Protein AF-V4VPR6-F1 (afdb_monomer)

Organism: Citrus clementina (NCBI:txid85681)

Solvent-accessible surface area (backbone atoms only — not comparable to full-atom values): 5269 Å² total; per-residue (Å²): 91,72,90,66,98,71,75,52,34,60,67,62,44,57,70,34,62,71,52,44,71,42,41,43,81,75,40,68,46,67,50,100,82,75,46,61,22,52,34,29,36,35,33,74,90,50,102,46,72,50,63,69,48,55,56,63,40,32,74,72,50,83,80,60,8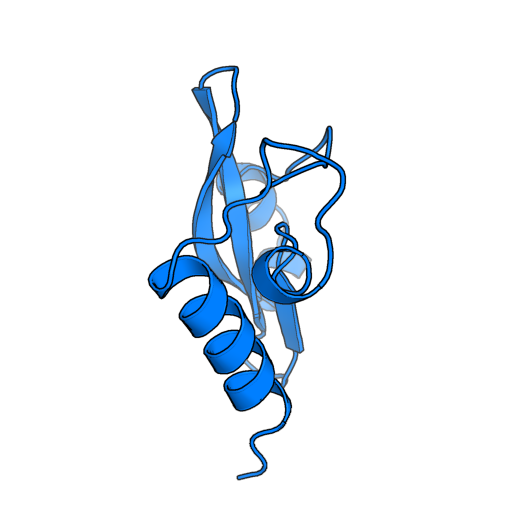5,72,45,54,70,48,72,66,42,35,49,49,26,52,50,56,50,50,61,70,70,57,82,132

InterPro domains:
  IPR015527 Peptidase C26, gamma-glutamyl hydrolase [PS51275] (1-88)
  IPR015527 Peptidase C26, gamma-glutamyl hydrolase [PTHR11315] (2-86)
  IPR029062 Class I glutamine amidotransferase-like [G3DSA:3.40.50.880] (1-87)
  IPR029062 Class I glutamine amidotransferase-like [SSF52317] (5-85)

Secondary structure (DSSP, 8-state):
----S----HHHHHHSHHHHHHEEEEEEEE-TTS-EEEEEEEESSSS-EEESS-TTHHHH--SSTTS--SHHHHHHHHHHHHHHH---

Foldseek 3Di:
DAPDPDFAAPVNQCVPPVSVQFKDQDDWDADPVRGIGRAWIQGPPDRDIDGNDDLQCLPPPDDDPPRHVDPVSVVSSVVVVCSSPDDD

Nearest PDB structures (foldseek):
  4l8f-assembly1_C  TM=9.755E-01  e=1.933E-07  Danio rerio
  4l7q-assembly1_C  TM=9.649E-01  e=3.482E-07  Danio rerio
  4l95-assembly3_M  TM=9.778E-01  e=7.628E-07  Danio rerio
  1l9x-assembly3_C  TM=9.314E-01  e=9.761E-06  Homo sapiens

pLDDT: mean 92.72, std 9.55, range [56.25, 98.38]

Structure (mmCIF, N/CA/C/O backbone):
data_AF-V4VPR6-F1
#
_entry.id   AF-V4VPR6-F1
#
loop_
_atom_site.group_PDB
_atom_site.id
_atom_site.type_symbol
_atom_site.label_atom_id
_atom_site.label_alt_id
_atom_site.label_comp_id
_atom_site.label_asym_id
_atom_site.label_entity_id
_atom_site.label_seq_id
_atom_site.pdbx_PDB_ins_code
_atom_site.Cartn_x
_atom_site.Cartn_y
_atom_site.Cartn_z
_atom_site.occupancy
_atom_site.B_iso_or_equiv
_atom_site.auth_seq_id
_atom_site.auth_comp_id
_atom_site.auth_asym_id
_atom_site.auth_atom_id
_atom_site.pdbx_PDB_model_num
ATOM 1 N N . MET A 1 1 ? 6.650 2.694 -9.859 1.00 56.25 1 MET A N 1
ATOM 2 C CA . MET A 1 1 ? 5.329 2.074 -9.583 1.00 56.25 1 MET A CA 1
ATOM 3 C C . MET A 1 1 ? 4.336 3.041 -8.964 1.00 56.25 1 MET A C 1
ATOM 5 O O . MET A 1 1 ? 3.148 2.849 -9.186 1.00 56.25 1 MET A O 1
ATOM 9 N N . ASP A 1 2 ? 4.783 4.059 -8.226 1.00 59.34 2 ASP A N 1
ATOM 10 C CA . ASP A 1 2 ? 3.906 5.151 -7.808 1.00 59.34 2 ASP A CA 1
ATOM 11 C C . ASP A 1 2 ? 3.991 6.295 -8.831 1.00 59.34 2 ASP A C 1
ATOM 13 O O . ASP A 1 2 ? 5.089 6.692 -9.220 1.00 59.34 2 ASP A O 1
ATOM 17 N N . SER A 1 3 ? 2.848 6.749 -9.344 1.00 57.81 3 SER A N 1
ATOM 18 C CA . SER A 1 3 ? 2.752 7.862 -10.304 1.00 57.81 3 SER A CA 1
ATOM 19 C C . SER A 1 3 ? 1.941 9.024 -9.730 1.00 57.81 3 SER A C 1
ATOM 21 O O . SER A 1 3 ? 1.368 9.820 -10.479 1.00 57.81 3 SER A O 1
ATOM 23 N N . LYS A 1 4 ? 1.793 9.070 -8.402 1.00 65.56 4 LYS A N 1
ATOM 24 C CA . LYS A 1 4 ? 0.998 10.073 -7.700 1.00 65.56 4 LYS A CA 1
ATOM 25 C C . LYS A 1 4 ? 1.925 11.134 -7.108 1.00 65.56 4 LYS A C 1
ATOM 27 O O . LYS A 1 4 ? 2.866 10.822 -6.395 1.00 65.56 4 LYS A O 1
ATOM 32 N N . ASN A 1 5 ? 1.599 12.404 -7.348 1.00 79.56 5 ASN A N 1
ATOM 33 C CA . ASN A 1 5 ? 2.340 13.559 -6.815 1.00 79.56 5 ASN A CA 1
ATOM 34 C C . ASN A 1 5 ? 2.040 13.850 -5.331 1.00 79.56 5 ASN A C 1
ATOM 36 O O . ASN A 1 5 ? 2.562 14.809 -4.768 1.00 79.56 5 ASN A O 1
ATOM 40 N N . TYR A 1 6 ? 1.151 13.071 -4.708 1.00 87.94 6 TYR A N 1
ATOM 41 C CA . TYR A 1 6 ? 0.673 13.294 -3.349 1.00 87.94 6 TYR A CA 1
ATOM 42 C C . TYR A 1 6 ? 0.576 11.973 -2.592 1.00 87.94 6 TYR A C 1
ATOM 44 O O . TYR A 1 6 ? 0.101 10.976 -3.134 1.00 87.94 6 TYR A O 1
ATOM 52 N N . GLY A 1 7 ? 0.947 12.017 -1.314 1.00 91.81 7 GLY A N 1
ATOM 53 C CA . GLY A 1 7 ? 0.780 10.929 -0.359 1.00 91.81 7 GLY A CA 1
ATOM 54 C C . GLY A 1 7 ? 0.387 11.467 1.017 1.00 91.81 7 GLY A C 1
ATOM 55 O O . GLY A 1 7 ? 0.586 12.646 1.325 1.00 91.81 7 GLY A O 1
ATOM 56 N N . ILE A 1 8 ? -0.190 10.600 1.848 1.00 95.50 8 ILE A N 1
ATOM 57 C CA . ILE A 1 8 ? -0.471 10.893 3.257 1.00 95.50 8 ILE A CA 1
ATOM 58 C C . ILE A 1 8 ? 0.655 10.322 4.120 1.00 95.50 8 ILE A C 1
ATOM 60 O O . ILE A 1 8 ? 0.996 9.146 3.992 1.00 95.50 8 ILE A O 1
ATOM 64 N N . SER A 1 9 ? 1.253 11.143 4.987 1.00 97.31 9 SER A N 1
ATOM 65 C CA . SER A 1 9 ? 2.260 10.641 5.926 1.00 97.31 9 SER A CA 1
ATOM 66 C C . SER A 1 9 ? 1.599 9.758 6.996 1.00 97.31 9 SER A C 1
ATOM 68 O O . SER A 1 9 ? 0.426 9.989 7.328 1.00 97.31 9 SER A O 1
ATOM 70 N N . PRO A 1 10 ? 2.310 8.768 7.563 1.00 97.75 10 PRO A N 1
ATOM 71 C CA . PRO A 1 10 ? 1.774 7.935 8.639 1.00 97.75 10 PRO A CA 1
ATOM 72 C C . PRO A 1 10 ? 1.256 8.762 9.820 1.00 97.75 10 PRO A C 1
ATOM 74 O O . PRO A 1 10 ? 0.165 8.505 10.324 1.00 97.75 10 PRO A O 1
ATOM 77 N N . GLU A 1 11 ? 1.985 9.813 10.197 1.00 97.94 11 GLU A N 1
ATOM 78 C CA . GLU A 1 11 ? 1.626 10.706 11.301 1.00 97.94 11 GLU A CA 1
ATOM 79 C C . GLU A 1 11 ? 0.320 11.440 10.996 1.00 97.94 11 GLU A C 1
ATOM 81 O O . GLU A 1 11 ? -0.571 11.504 11.840 1.00 97.94 11 GLU A O 1
ATOM 86 N N . ARG A 1 12 ? 0.162 11.959 9.769 1.00 97.56 12 ARG A N 1
ATOM 87 C CA . ARG A 1 12 ? -1.058 12.669 9.363 1.00 97.56 12 ARG A CA 1
ATOM 88 C C . ARG A 1 12 ? -2.262 11.734 9.271 1.00 97.56 12 ARG A C 1
ATOM 90 O O . ARG A 1 12 ? -3.373 12.153 9.593 1.00 97.56 12 ARG A O 1
ATOM 97 N N . MET A 1 13 ? -2.050 10.488 8.849 1.00 97.50 13 MET A N 1
ATOM 98 C CA . MET A 1 13 ? -3.103 9.476 8.822 1.00 97.50 13 MET A CA 1
ATOM 99 C C . MET A 1 13 ? -3.555 9.097 10.235 1.00 97.50 13 MET A C 1
ATOM 101 O O . MET A 1 13 ? -4.754 9.057 10.492 1.00 97.50 13 MET A O 1
ATOM 105 N N . GLN A 1 14 ? -2.616 8.878 11.156 1.00 97.19 14 GLN A N 1
ATOM 106 C CA . GLN A 1 14 ? -2.913 8.527 12.548 1.00 97.19 14 GLN A CA 1
ATOM 107 C C . GLN A 1 14 ? -3.501 9.697 13.351 1.00 97.19 14 GLN A C 1
ATOM 109 O O . GLN A 1 14 ? -4.356 9.485 14.207 1.00 97.19 14 GLN A O 1
ATOM 114 N N . ALA A 1 15 ? -3.086 10.934 13.063 1.00 98.12 15 ALA A N 1
ATOM 115 C CA . ALA A 1 15 ? -3.635 12.132 13.698 1.00 98.12 15 ALA A CA 1
ATOM 116 C C . ALA A 1 15 ? -5.103 12.393 13.310 1.00 98.12 15 ALA A C 1
ATOM 118 O O . ALA A 1 15 ? -5.834 13.055 14.048 1.00 98.12 15 ALA A O 1
ATOM 119 N N . ASN A 1 16 ? -5.554 11.875 12.164 1.00 98.06 16 ASN A N 1
ATOM 120 C CA . ASN A 1 16 ? -6.957 11.921 11.779 1.00 98.06 16 ASN A CA 1
ATOM 121 C C . ASN A 1 16 ? -7.714 10.764 12.444 1.00 98.06 16 ASN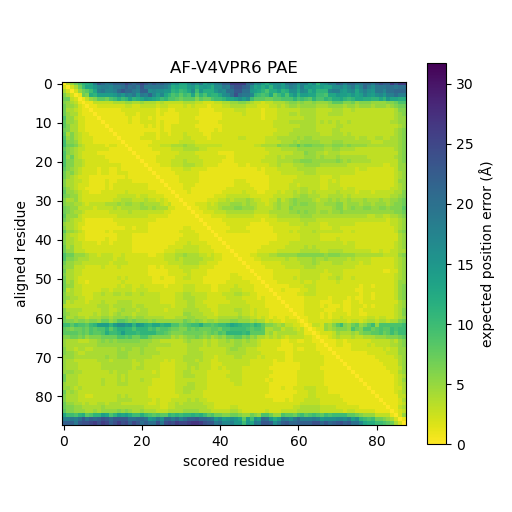 A C 1
ATOM 123 O O . ASN A 1 16 ? -7.605 9.614 12.023 1.00 98.06 16 ASN A O 1
ATOM 127 N N . GLN A 1 17 ? -8.518 11.081 13.460 1.00 97.00 17 GLN A N 1
ATOM 128 C CA . GLN A 1 17 ? -9.246 10.076 14.239 1.00 97.00 17 GLN A CA 1
ATOM 129 C C . GLN A 1 17 ? -10.174 9.201 13.389 1.00 97.00 17 GLN A C 1
ATOM 131 O O . GLN A 1 17 ? -10.319 8.021 13.685 1.00 97.00 17 GLN A O 1
ATOM 136 N N . GLU A 1 18 ? -10.781 9.739 12.332 1.00 97.25 18 GLU A N 1
ATOM 137 C CA . GLU A 1 18 ? -11.693 8.973 11.479 1.00 97.25 18 GLU A CA 1
ATOM 138 C C . GLU A 1 18 ? -10.926 7.967 10.615 1.00 97.25 18 GLU A C 1
ATOM 140 O O . GLU A 1 18 ? -11.297 6.796 10.542 1.00 97.25 18 GLU A O 1
ATOM 145 N N . LEU A 1 19 ? -9.789 8.375 10.045 1.00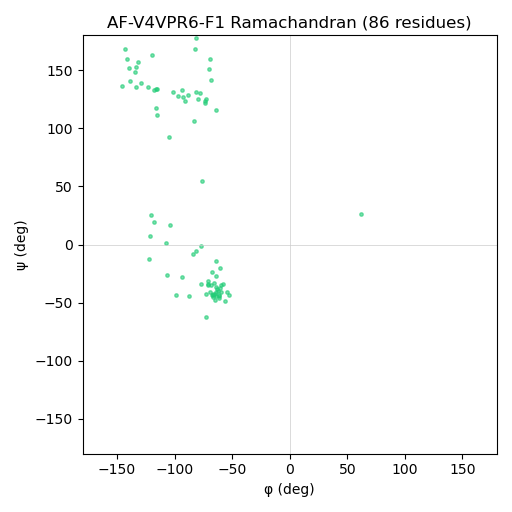 96.94 19 LEU A N 1
ATOM 146 C CA . LEU A 1 19 ? -8.923 7.460 9.298 1.00 96.94 19 LEU A CA 1
ATOM 147 C C . LEU A 1 19 ? -8.280 6.410 10.208 1.00 96.94 19 LEU A C 1
ATOM 149 O O . LEU A 1 19 ? -8.267 5.233 9.854 1.00 96.94 19 LEU A O 1
ATOM 153 N N . ALA A 1 20 ? -7.794 6.812 11.384 1.00 97.38 20 ALA A N 1
ATOM 154 C CA . ALA A 1 20 ? -7.145 5.920 12.341 1.00 97.38 20 ALA A CA 1
ATOM 155 C C . ALA A 1 20 ? -8.101 4.863 12.922 1.00 97.38 20 ALA A C 1
ATOM 157 O O . ALA A 1 20 ? -7.677 3.741 13.197 1.00 97.38 20 ALA A O 1
ATOM 158 N N . LYS A 1 21 ? -9.389 5.199 13.090 1.00 97.69 21 LYS A N 1
ATOM 159 C CA . LYS A 1 21 ? -10.428 4.250 13.529 1.00 97.69 21 LYS A CA 1
ATOM 160 C C . LYS A 1 21 ? -10.779 3.228 12.452 1.00 97.69 21 LYS A C 1
ATOM 162 O O . LYS A 1 21 ? -11.111 2.093 12.782 1.00 97.69 21 LYS A O 1
ATOM 167 N N . ILE A 1 22 ? -10.759 3.629 11.180 1.00 97.94 22 ILE A N 1
ATOM 168 C CA . ILE A 1 22 ? -11.218 2.776 10.078 1.00 97.94 22 ILE A CA 1
ATOM 169 C C . ILE A 1 22 ? -10.087 1.892 9.563 1.00 97.94 22 ILE A C 1
ATOM 171 O O . ILE A 1 22 ? -10.313 0.704 9.352 1.00 97.94 22 ILE A O 1
ATOM 175 N N . PHE A 1 23 ? -8.888 2.444 9.372 1.00 98.25 23 PHE A N 1
ATOM 176 C CA . PHE A 1 23 ? -7.820 1.813 8.601 1.00 98.25 23 PHE A CA 1
ATOM 177 C C . PHE A 1 23 ? -6.586 1.463 9.434 1.00 98.25 23 PHE A C 1
ATOM 179 O O . PHE A 1 23 ? -6.026 2.284 10.160 1.00 98.25 23 PHE A O 1
ATOM 186 N N . LYS A 1 24 ? -6.096 0.244 9.226 1.00 98.19 24 LYS A N 1
ATOM 187 C CA . LYS A 1 24 ? -4.769 -0.222 9.608 1.00 98.19 24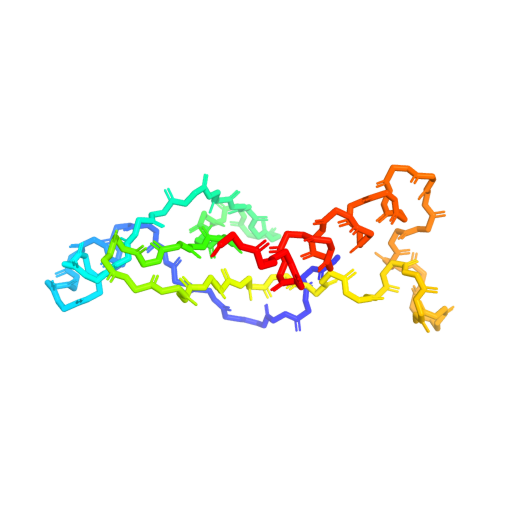 LYS A CA 1
ATOM 188 C C . LYS A 1 24 ? -3.780 0.078 8.486 1.00 98.19 24 LYS A C 1
ATOM 190 O O . LYS A 1 24 ? -4.002 -0.312 7.340 1.00 98.19 24 LYS A O 1
ATOM 195 N N . ILE A 1 25 ? -2.661 0.715 8.821 1.00 98.38 25 ILE A N 1
ATOM 196 C CA . ILE A 1 25 ? -1.523 0.859 7.904 1.00 98.38 25 ILE A CA 1
ATOM 197 C C . ILE A 1 25 ? -0.824 -0.500 7.791 1.00 98.38 25 ILE A C 1
ATOM 199 O O . ILE A 1 25 ? -0.424 -1.071 8.806 1.00 98.38 25 ILE A O 1
ATOM 203 N N . LEU A 1 26 ? -0.694 -1.020 6.568 1.00 98.00 26 LEU A N 1
ATOM 204 C CA . LEU A 1 26 ? 0.006 -2.279 6.293 1.00 98.00 26 LEU A CA 1
ATOM 205 C C . LEU A 1 26 ? 1.429 -2.037 5.796 1.00 98.00 26 LEU A C 1
ATOM 207 O O . LEU A 1 26 ? 2.357 -2.705 6.242 1.00 98.00 26 LEU A O 1
ATOM 211 N N . THR A 1 27 ? 1.603 -1.074 4.890 1.00 98.00 27 THR A N 1
ATOM 212 C CA . THR A 1 27 ? 2.916 -0.725 4.340 1.00 98.00 27 THR A CA 1
ATOM 213 C C . THR A 1 27 ? 3.066 0.780 4.193 1.00 98.00 27 THR A C 1
ATOM 215 O O . THR A 1 27 ? 2.098 1.512 3.961 1.00 98.00 27 THR A O 1
ATOM 218 N N . THR A 1 28 ? 4.310 1.232 4.285 1.00 97.75 28 THR A N 1
ATOM 219 C CA . THR A 1 28 ? 4.734 2.583 3.924 1.00 97.75 28 THR A CA 1
ATO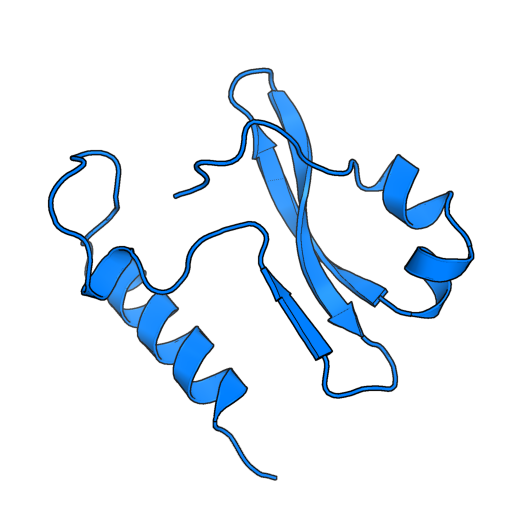M 220 C C . THR A 1 28 ? 5.767 2.514 2.807 1.00 97.75 28 THR A C 1
ATOM 222 O O . THR A 1 28 ? 6.326 1.458 2.497 1.00 97.75 28 THR A O 1
ATOM 225 N N . SER A 1 29 ? 5.992 3.638 2.145 1.00 95.88 29 SER A N 1
ATOM 226 C CA . SER A 1 29 ? 7.015 3.791 1.116 1.00 95.88 29 SER A CA 1
ATOM 227 C C . SER A 1 29 ? 7.624 5.185 1.210 1.00 95.88 29 SER A C 1
ATOM 229 O O . SER A 1 29 ? 7.141 6.029 1.966 1.00 95.88 29 SER A O 1
ATOM 231 N N . VAL A 1 30 ? 8.726 5.400 0.498 1.00 94.69 30 VAL A N 1
ATOM 232 C CA . VAL A 1 30 ? 9.492 6.648 0.537 1.00 94.69 30 VAL A CA 1
ATOM 233 C C . VAL A 1 30 ? 9.470 7.272 -0.853 1.00 94.69 30 VAL A C 1
ATOM 235 O O . VAL A 1 30 ? 9.641 6.560 -1.843 1.00 94.69 30 VAL A O 1
ATOM 238 N N . ASP A 1 31 ? 9.189 8.572 -0.932 1.00 90.62 31 ASP A N 1
ATOM 239 C CA . ASP A 1 31 ? 9.205 9.318 -2.193 1.00 90.62 31 ASP A CA 1
ATOM 240 C C . ASP A 1 31 ? 10.629 9.738 -2.609 1.00 90.62 31 ASP A C 1
ATOM 242 O O . ASP A 1 31 ? 11.612 9.505 -1.901 1.00 90.62 31 ASP A O 1
ATOM 246 N N . GLU A 1 32 ? 10.751 10.378 -3.773 1.00 89.12 32 GLU A N 1
ATOM 247 C CA . GLU A 1 32 ? 12.035 10.869 -4.297 1.00 89.12 32 GLU A CA 1
ATOM 248 C C . GLU A 1 32 ? 12.683 11.974 -3.436 1.00 89.12 32 GLU A C 1
ATOM 250 O O . GLU A 1 32 ? 13.872 12.255 -3.579 1.00 89.12 32 GLU A O 1
ATOM 255 N N . TYR A 1 33 ? 11.926 12.567 -2.508 1.00 91.19 33 TYR A N 1
ATOM 256 C CA . TYR A 1 33 ? 12.365 13.596 -1.564 1.00 91.19 33 TYR A CA 1
ATOM 257 C C . TYR A 1 33 ? 12.578 13.044 -0.145 1.00 91.19 33 TYR A C 1
ATOM 259 O O . TYR A 1 33 ? 12.650 13.815 0.816 1.00 91.19 33 TYR A O 1
ATOM 267 N N . ASN A 1 34 ? 12.688 11.719 -0.005 1.00 93.06 34 ASN A N 1
ATOM 268 C CA . ASN A 1 34 ? 12.896 11.014 1.257 1.00 93.06 34 ASN A CA 1
ATOM 269 C C . ASN A 1 34 ? 11.761 11.206 2.287 1.00 93.06 34 ASN A C 1
ATOM 271 O O . ASN A 1 34 ? 11.983 11.104 3.497 1.00 93.06 34 ASN A O 1
ATOM 275 N N . LYS A 1 35 ? 10.535 11.488 1.831 1.00 94.50 35 LYS A N 1
ATOM 276 C CA . LYS A 1 35 ? 9.348 11.573 2.689 1.00 94.50 35 LYS A CA 1
ATOM 277 C C . LYS A 1 35 ? 8.620 10.240 2.718 1.00 94.50 35 LYS A C 1
ATOM 279 O O . LYS A 1 35 ? 8.349 9.633 1.683 1.00 94.50 35 LYS A O 1
ATOM 284 N N . VAL A 1 36 ? 8.266 9.807 3.923 1.00 96.69 36 VAL A N 1
ATOM 285 C CA . VAL A 1 36 ? 7.506 8.575 4.145 1.00 96.69 36 VAL A CA 1
ATOM 286 C C . VAL A 1 36 ? 6.019 8.835 3.914 1.00 96.69 36 VAL A C 1
ATOM 288 O O . VAL A 1 36 ? 5.450 9.776 4.472 1.00 96.69 36 VAL A O 1
ATOM 291 N N . TYR A 1 37 ? 5.375 7.970 3.139 1.00 96.81 37 TYR A N 1
ATOM 292 C CA . TYR A 1 37 ? 3.931 7.972 2.930 1.00 96.81 37 TYR A CA 1
ATOM 293 C C . TYR A 1 37 ? 3.337 6.574 3.109 1.00 96.81 37 TYR A C 1
ATOM 295 O O . TYR A 1 37 ? 4.020 5.554 3.002 1.00 96.81 37 TYR A O 1
ATOM 303 N N . VAL A 1 38 ? 2.044 6.528 3.410 1.00 97.94 38 VAL A N 1
ATOM 304 C CA . VAL A 1 38 ? 1.276 5.288 3.520 1.00 97.94 38 VAL A CA 1
ATOM 305 C C . VAL A 1 38 ? 1.019 4.721 2.126 1.00 97.94 38 VAL A C 1
ATOM 307 O O . VAL A 1 38 ? 0.415 5.396 1.296 1.00 97.94 38 VAL A O 1
ATOM 310 N N . SER A 1 39 ? 1.459 3.485 1.870 1.00 97.00 39 SER A N 1
ATOM 311 C CA . SER A 1 39 ? 1.355 2.859 0.545 1.00 97.00 39 SER A CA 1
ATOM 312 C C . SER A 1 39 ? 0.282 1.775 0.446 1.00 97.00 39 SER A C 1
ATOM 314 O O . SER A 1 39 ? -0.265 1.572 -0.637 1.00 97.00 39 SER A O 1
ATOM 316 N N . THR A 1 40 ? -0.073 1.125 1.559 1.00 97.94 40 THR A N 1
ATOM 317 C CA . THR A 1 40 ? -1.180 0.155 1.613 1.00 97.94 40 THR A CA 1
ATOM 318 C C . THR A 1 40 ? -1.893 0.223 2.958 1.00 97.94 40 THR A C 1
ATOM 320 O O . THR A 1 40 ? -1.246 0.250 4.011 1.00 97.94 40 THR A O 1
ATOM 323 N N . VAL A 1 41 ? -3.227 0.203 2.930 1.00 98.25 41 VAL A N 1
ATOM 324 C CA . VAL A 1 41 ? -4.085 0.173 4.122 1.00 98.25 41 VAL A CA 1
ATOM 325 C C . VAL A 1 41 ? -5.184 -0.868 3.984 1.00 98.25 41 VAL A C 1
ATOM 327 O O . VAL A 1 41 ? -5.642 -1.164 2.882 1.00 98.25 41 VAL A O 1
ATOM 330 N N . GLN A 1 42 ? -5.645 -1.380 5.119 1.00 97.88 42 GLN A N 1
ATOM 331 C CA . GLN A 1 42 ? -6.788 -2.282 5.201 1.00 97.88 42 GLN A CA 1
ATOM 332 C C . GLN A 1 42 ? -7.711 -1.831 6.326 1.00 97.88 42 GLN A C 1
ATOM 334 O O . GLN A 1 42 ? -7.242 -1.480 7.407 1.00 97.88 42 GLN A O 1
ATOM 339 N N .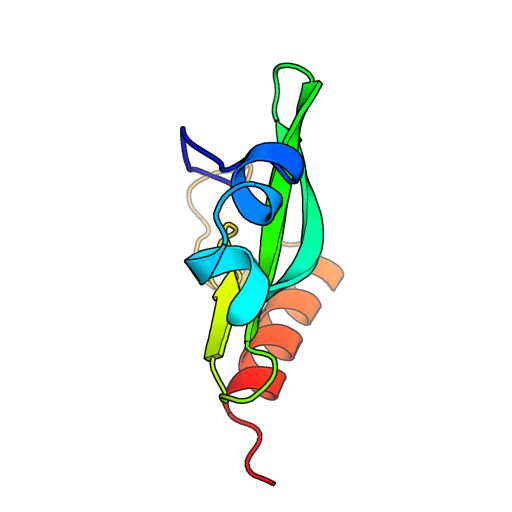 ALA A 1 43 ? -9.018 -1.810 6.083 1.00 97.69 43 ALA A N 1
ATOM 340 C CA . ALA A 1 43 ? -9.979 -1.469 7.117 1.00 97.69 43 ALA A CA 1
ATOM 341 C C . ALA A 1 43 ? -10.040 -2.565 8.192 1.00 97.69 43 ALA A C 1
ATOM 343 O O . ALA A 1 43 ? -9.974 -3.749 7.878 1.00 97.69 43 ALA A O 1
ATOM 344 N N . TYR A 1 44 ? -10.183 -2.181 9.463 1.00 96.94 44 TYR A N 1
ATOM 345 C CA . TYR A 1 44 ? -10.212 -3.146 10.571 1.00 96.94 44 TYR A CA 1
ATOM 346 C C . TYR A 1 44 ? -11.429 -4.072 10.515 1.00 96.94 44 TYR A C 1
ATOM 348 O O . TYR A 1 44 ? -11.307 -5.268 10.754 1.00 96.94 44 TYR A O 1
ATOM 356 N N . ASN A 1 45 ? -12.597 -3.503 10.210 1.00 96.56 45 ASN A N 1
ATOM 357 C CA . ASN A 1 45 ? -13.891 -4.172 10.372 1.00 96.56 45 ASN A CA 1
ATOM 358 C C . ASN A 1 45 ? -14.684 -4.277 9.062 1.00 96.56 45 ASN A C 1
ATOM 360 O O . ASN A 1 45 ? -15.848 -4.666 9.079 1.00 96.56 45 ASN A O 1
ATOM 364 N N . TYR A 1 46 ? -14.080 -3.898 7.934 1.00 95.38 46 TYR A N 1
ATOM 365 C CA . TYR A 1 46 ? -14.732 -3.894 6.627 1.00 95.38 46 TYR A CA 1
ATOM 366 C C . TYR A 1 46 ? -13.806 -4.518 5.581 1.00 95.38 46 TYR A C 1
ATOM 368 O O . TYR A 1 46 ? -12.590 -4.346 5.684 1.00 95.38 46 TYR A O 1
ATOM 376 N N . PRO A 1 47 ? -14.345 -5.181 4.541 1.00 94.81 47 PRO A N 1
ATOM 377 C CA . PRO A 1 47 ? -13.555 -5.761 3.456 1.00 94.81 47 PRO A CA 1
ATOM 378 C C . PRO A 1 47 ? -13.076 -4.674 2.477 1.00 94.81 47 PRO A C 1
ATOM 380 O O . PRO A 1 47 ? -13.332 -4.722 1.278 1.00 94.81 47 PRO A O 1
ATOM 383 N N . VAL A 1 48 ? -12.401 -3.649 3.000 1.00 96.31 48 VAL A N 1
ATOM 384 C CA . VAL A 1 48 ? -11.868 -2.523 2.233 1.00 96.31 48 VAL A CA 1
ATOM 385 C C . VAL A 1 48 ? -10.352 -2.542 2.353 1.00 96.31 48 VAL A C 1
ATOM 387 O O . VAL A 1 48 ? -9.804 -2.389 3.442 1.00 96.31 48 VAL A O 1
ATOM 390 N N . THR A 1 49 ? -9.673 -2.707 1.223 1.00 96.69 49 THR A N 1
ATOM 391 C CA . THR A 1 49 ? -8.215 -2.584 1.104 1.00 96.69 49 THR A CA 1
ATOM 392 C C . THR A 1 49 ? -7.915 -1.530 0.054 1.00 96.69 49 THR A C 1
ATOM 394 O O . THR A 1 49 ? -8.557 -1.513 -0.995 1.00 96.69 49 THR A O 1
ATOM 397 N N . ALA A 1 50 ? -6.968 -0.641 0.336 1.00 95.94 50 ALA A N 1
ATOM 398 C CA . ALA A 1 50 ? -6.580 0.417 -0.583 1.00 95.94 50 ALA A CA 1
ATOM 399 C C . ALA A 1 50 ? -5.064 0.438 -0.781 1.00 95.94 50 ALA A C 1
ATOM 401 O O . ALA A 1 50 ? -4.290 0.302 0.170 1.00 95.94 50 ALA A O 1
ATOM 402 N N . PHE A 1 51 ? -4.669 0.644 -2.033 1.00 95.50 51 PHE A N 1
ATOM 403 C CA . PHE A 1 51 ? -3.288 0.750 -2.481 1.00 95.50 51 PHE A CA 1
ATOM 404 C C . PHE A 1 51 ? -3.058 2.161 -3.021 1.00 95.50 51 PHE A C 1
ATOM 406 O O . PHE A 1 51 ? -3.872 2.675 -3.787 1.00 95.50 51 PHE A O 1
ATOM 413 N N . GLN A 1 52 ? -1.953 2.787 -2.624 1.00 95.94 52 GLN A N 1
ATOM 414 C CA . GLN A 1 52 ? -1.489 4.033 -3.239 1.00 95.94 52 GLN A CA 1
ATOM 415 C C . GLN A 1 52 ? -0.810 3.758 -4.592 1.00 95.94 52 GLN A C 1
ATOM 417 O O . GLN A 1 52 ? -0.923 4.545 -5.530 1.00 95.94 52 GLN A O 1
ATOM 422 N N . TRP A 1 53 ? -0.125 2.617 -4.684 1.00 93.94 53 TRP A N 1
ATOM 423 C CA . TRP A 1 53 ? 0.543 2.118 -5.880 1.00 93.94 53 TRP A CA 1
ATOM 424 C C . TRP A 1 53 ? -0.433 1.391 -6.814 1.00 93.94 53 TRP A C 1
ATOM 426 O O . TRP A 1 53 ? -1.559 1.067 -6.445 1.00 93.94 53 TRP A O 1
ATOM 436 N N . HIS A 1 54 ? 0.030 1.127 -8.034 1.00 94.06 54 HIS A N 1
ATOM 437 C CA . HIS A 1 54 ? -0.759 0.542 -9.114 1.00 94.06 54 HIS A CA 1
ATOM 438 C C . HIS A 1 54 ? -0.405 -0.942 -9.347 1.00 94.06 54 HIS A C 1
ATOM 440 O O . HIS A 1 54 ? 0.549 -1.223 -10.085 1.00 94.06 54 HIS A O 1
ATOM 446 N N . PRO A 1 55 ? -1.108 -1.906 -8.716 1.00 93.88 55 PRO A N 1
ATOM 447 C CA . PRO A 1 55 ? -0.820 -3.333 -8.865 1.00 93.88 55 PRO A CA 1
ATOM 448 C C . PRO A 1 55 ? -1.026 -3.861 -10.283 1.00 93.88 55 PRO A C 1
ATOM 450 O O . PRO A 1 55 ? -0.375 -4.824 -10.667 1.00 93.88 55 PRO A O 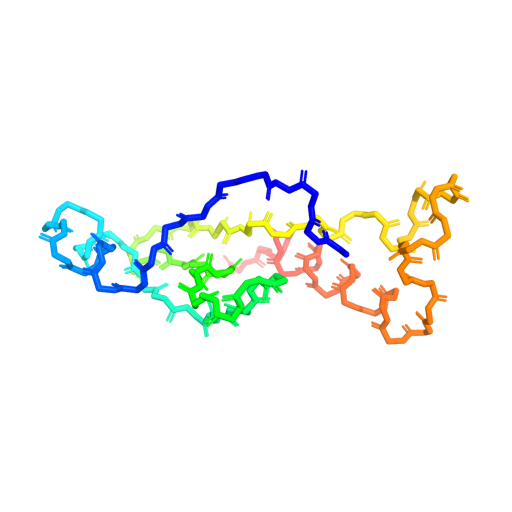1
ATOM 453 N N . GLU A 1 56 ? -1.900 -3.250 -11.075 1.00 95.38 56 GLU A N 1
ATOM 454 C CA . GLU A 1 56 ? -2.247 -3.672 -12.431 1.00 95.38 56 GLU A CA 1
ATOM 455 C C . GLU A 1 56 ? -1.118 -3.438 -13.444 1.00 95.38 56 GLU A C 1
ATOM 457 O O . GLU A 1 56 ? -0.954 -4.202 -14.398 1.00 95.38 56 GLU A O 1
ATOM 462 N N . LYS A 1 57 ? -0.311 -2.394 -13.230 1.00 94.25 57 LYS A N 1
ATOM 463 C CA . LYS A 1 57 ? 0.629 -1.892 -14.239 1.00 94.25 57 LYS A CA 1
ATOM 464 C C . LYS A 1 57 ? 1.719 -2.890 -14.593 1.00 94.25 57 LYS A C 1
ATOM 466 O O . LYS A 1 57 ? 2.071 -2.994 -15.764 1.00 94.25 57 LYS A O 1
ATOM 471 N N . ASN A 1 58 ? 2.204 -3.656 -13.616 1.00 94.69 58 ASN A N 1
ATOM 472 C CA . ASN A 1 58 ? 3.307 -4.592 -13.836 1.00 94.69 58 ASN A CA 1
ATOM 473 C C . ASN A 1 58 ? 2.972 -5.642 -14.902 1.00 94.69 58 ASN A C 1
ATOM 475 O O . ASN A 1 58 ? 3.855 -6.036 -15.654 1.00 94.69 58 ASN A O 1
ATOM 479 N N . ALA A 1 59 ? 1.716 -6.092 -14.988 1.00 95.81 59 ALA A N 1
ATOM 480 C CA . ALA A 1 59 ? 1.311 -7.109 -15.959 1.00 95.81 59 ALA A CA 1
ATOM 481 C C . ALA A 1 59 ? 0.761 -6.526 -17.269 1.00 95.81 59 ALA A C 1
ATOM 483 O O . ALA A 1 59 ? 0.858 -7.174 -18.313 1.00 95.81 59 ALA A O 1
ATOM 484 N N . PHE A 1 60 ? 0.173 -5.326 -17.226 1.00 95.69 60 PHE A N 1
ATOM 485 C CA . PHE A 1 60 ? -0.687 -4.852 -18.314 1.00 95.69 60 PHE A CA 1
ATOM 486 C C . PHE A 1 60 ? -0.256 -3.528 -18.968 1.00 95.69 60 PHE A C 1
ATOM 488 O O . PHE A 1 60 ? -0.750 -3.223 -20.053 1.00 95.69 60 PHE A O 1
ATOM 495 N N . GLU A 1 61 ? 0.672 -2.754 -18.393 1.00 94.19 61 GLU A N 1
ATOM 496 C CA . GLU A 1 61 ? 1.131 -1.481 -18.974 1.00 94.19 61 GLU A CA 1
ATOM 497 C C . GLU A 1 61 ? 2.610 -1.507 -19.381 1.00 94.19 61 GLU A C 1
ATOM 499 O O . GLU A 1 61 ? 3.483 -1.460 -18.528 1.00 94.19 61 GLU A O 1
ATOM 504 N N . TRP A 1 62 ? 2.903 -1.466 -20.684 1.00 91.56 62 TRP A N 1
ATOM 505 C CA . TRP A 1 62 ? 4.268 -1.641 -21.223 1.00 91.56 62 TRP A CA 1
ATOM 506 C C . TRP A 1 62 ? 4.922 -0.362 -21.772 1.00 91.56 62 TRP A C 1
ATOM 508 O O . TRP A 1 62 ? 6.020 -0.408 -22.324 1.00 91.56 62 TRP A O 1
ATOM 518 N N . GLY A 1 63 ? 4.240 0.784 -21.690 1.00 89.62 63 GLY A N 1
ATOM 519 C CA . GLY A 1 63 ? 4.731 2.037 -22.276 1.00 89.62 63 GLY A CA 1
ATOM 520 C C . GLY A 1 63 ? 5.902 2.646 -21.487 1.00 89.62 63 GLY A C 1
ATOM 521 O O . GLY A 1 63 ? 7.000 2.796 -22.029 1.00 89.62 63 GLY A O 1
ATOM 522 N N . PRO A 1 64 ? 5.700 3.034 -20.214 1.00 88.56 64 PRO A N 1
ATOM 523 C CA . PRO A 1 64 ? 6.761 3.613 -19.391 1.00 88.56 64 PRO A CA 1
ATOM 524 C C . PRO A 1 64 ? 7.811 2.585 -18.933 1.00 88.56 64 PRO A C 1
ATOM 526 O O . PRO A 1 64 ? 7.496 1.644 -18.213 1.00 88.56 64 PRO A O 1
ATOM 529 N N . LYS A 1 65 ? 9.097 2.841 -19.219 1.00 86.81 65 LYS A N 1
ATOM 530 C CA . LYS A 1 65 ? 10.227 1.977 -18.796 1.00 86.81 65 LYS A CA 1
ATOM 531 C C . LYS A 1 65 ? 10.387 1.817 -17.277 1.00 86.81 65 LYS A C 1
ATOM 533 O O . LYS A 1 65 ? 11.075 0.908 -16.831 1.00 86.81 65 LYS A O 1
ATOM 538 N N . ALA A 1 66 ? 9.815 2.729 -16.493 1.00 88.12 66 ALA A N 1
ATOM 539 C CA . ALA A 1 66 ? 9.889 2.712 -15.032 1.00 88.12 66 ALA A CA 1
ATOM 540 C C . ALA A 1 66 ? 8.877 1.747 -14.380 1.00 88.12 66 ALA A C 1
ATOM 542 O O . ALA A 1 66 ? 8.875 1.598 -13.154 1.00 88.12 66 ALA A O 1
ATOM 543 N N . ILE A 1 67 ? 7.990 1.129 -15.168 1.00 90.62 67 ILE A N 1
ATOM 544 C CA . ILE A 1 67 ? 7.097 0.075 -14.687 1.00 90.62 67 ILE A CA 1
ATOM 545 C C . ILE A 1 67 ? 7.900 -1.233 -14.631 1.00 90.62 67 ILE A C 1
ATOM 547 O O . ILE A 1 67 ? 8.526 -1.612 -15.621 1.00 90.62 67 ILE A O 1
ATOM 551 N N . PRO A 1 68 ? 7.951 -1.912 -13.474 1.00 92.69 68 PRO A N 1
ATOM 552 C CA . PRO A 1 68 ? 8.690 -3.152 -13.346 1.00 92.69 68 PRO A CA 1
ATOM 553 C C . PRO A 1 68 ? 7.901 -4.310 -13.957 1.00 92.69 68 PRO A C 1
ATOM 555 O O . PRO A 1 68 ? 6.739 -4.541 -13.632 1.00 92.69 68 PRO A O 1
ATOM 558 N N . HIS A 1 69 ? 8.592 -5.077 -14.796 1.00 95.38 69 HIS A N 1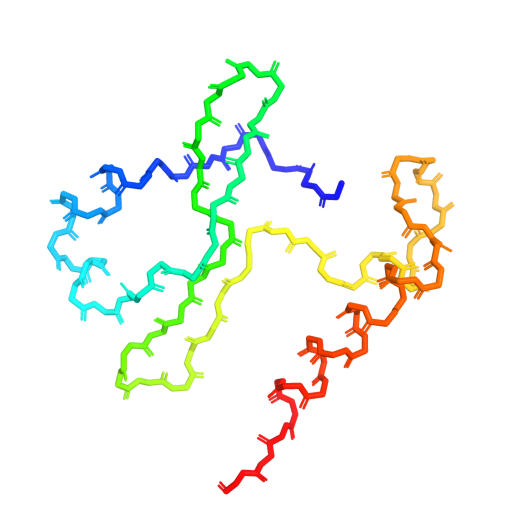
ATOM 559 C CA . HIS A 1 69 ? 8.075 -6.273 -15.466 1.00 95.38 69 HIS A CA 1
ATOM 560 C C . HIS A 1 69 ? 8.887 -7.526 -15.104 1.00 95.38 69 HIS A C 1
ATOM 562 O O . HIS A 1 69 ? 8.979 -8.471 -15.884 1.00 95.38 69 HIS A O 1
A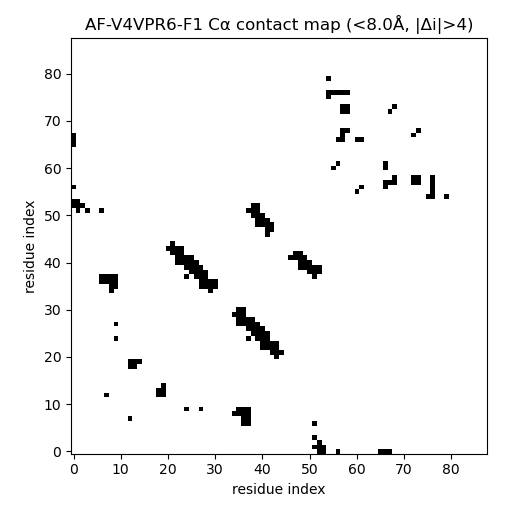TOM 568 N N . THR A 1 70 ? 9.540 -7.523 -13.938 1.00 96.44 70 THR A N 1
ATOM 569 C CA . THR A 1 70 ? 10.227 -8.713 -13.420 1.00 96.44 70 THR A CA 1
ATOM 570 C C . THR A 1 70 ? 9.210 -9.779 -13.017 1.00 96.44 70 THR A C 1
ATOM 572 O O . THR A 1 70 ? 8.050 -9.470 -12.746 1.00 96.44 70 THR A O 1
ATOM 575 N N . GLU A 1 71 ? 9.643 -11.037 -12.931 1.00 97.31 71 GLU A N 1
ATOM 576 C CA . GLU A 1 71 ? 8.772 -12.140 -12.505 1.00 97.31 71 GLU A CA 1
ATOM 577 C C . GLU A 1 71 ? 8.085 -11.846 -11.160 1.00 97.31 71 GLU A C 1
ATOM 579 O O . GLU A 1 71 ? 6.873 -12.022 -11.025 1.00 97.31 71 GLU A O 1
ATOM 584 N N . ASP A 1 72 ? 8.832 -11.311 -10.193 1.00 97.38 72 ASP A N 1
ATOM 585 C CA . ASP A 1 72 ? 8.288 -10.923 -8.890 1.00 97.38 72 ASP A CA 1
ATOM 586 C C . ASP A 1 72 ? 7.233 -9.817 -9.009 1.00 97.38 72 ASP A C 1
ATOM 588 O O . ASP A 1 72 ? 6.192 -9.884 -8.357 1.00 97.38 72 ASP A O 1
ATOM 592 N N . ALA A 1 73 ? 7.445 -8.827 -9.882 1.00 95.12 73 ALA A N 1
ATOM 593 C CA . ALA A 1 73 ? 6.481 -7.753 -10.105 1.00 95.12 73 ALA A CA 1
ATOM 594 C C . ALA A 1 73 ? 5.155 -8.286 -10.678 1.00 95.12 73 ALA A C 1
ATOM 596 O O . ALA A 1 73 ? 4.082 -7.845 -10.259 1.00 95.12 73 ALA A O 1
ATOM 597 N N . ILE A 1 74 ? 5.219 -9.277 -11.573 1.00 97.00 74 ILE A N 1
ATOM 598 C CA . ILE A 1 74 ? 4.039 -9.976 -12.104 1.00 97.00 74 ILE A CA 1
ATOM 599 C C . ILE A 1 74 ? 3.345 -10.797 -11.011 1.00 97.00 74 ILE A C 1
ATOM 601 O O . ILE A 1 74 ? 2.118 -10.762 -10.887 1.00 97.00 74 ILE A O 1
ATOM 605 N N . ARG A 1 75 ? 4.112 -11.509 -10.175 1.00 97.50 75 ARG A N 1
ATOM 606 C CA . ARG A 1 75 ? 3.564 -12.272 -9.041 1.00 97.50 75 ARG A CA 1
ATOM 607 C C . ARG A 1 75 ? 2.837 -11.362 -8.051 1.00 97.50 75 ARG A C 1
ATOM 609 O O . ARG A 1 75 ? 1.779 -11.753 -7.565 1.00 97.50 75 ARG A O 1
ATOM 616 N N . VAL A 1 76 ? 3.335 -10.148 -7.809 1.00 96.00 76 VAL A N 1
ATOM 617 C CA . VAL A 1 76 ? 2.656 -9.145 -6.969 1.00 96.00 76 VAL A CA 1
ATOM 618 C C . VAL A 1 76 ? 1.292 -8.760 -7.550 1.00 96.00 76 VAL A C 1
ATOM 620 O O . VAL A 1 76 ? 0.310 -8.762 -6.808 1.00 96.00 76 VAL A O 1
ATOM 623 N N . THR A 1 77 ? 1.188 -8.500 -8.861 1.00 96.88 77 THR A N 1
ATOM 624 C CA . THR A 1 77 ? -0.109 -8.239 -9.517 1.00 96.88 77 THR A CA 1
ATOM 625 C C . THR A 1 77 ? -1.084 -9.387 -9.288 1.00 96.88 77 THR A C 1
ATOM 627 O O . THR A 1 77 ? -2.219 -9.170 -8.861 1.00 96.88 77 THR A O 1
ATOM 630 N N . GLN A 1 78 ? -0.631 -10.621 -9.524 1.00 96.75 78 GLN A N 1
ATOM 631 C CA . GLN A 1 78 ? -1.472 -11.801 -9.359 1.00 96.75 78 GLN A CA 1
ATOM 632 C C . GLN A 1 78 ? -1.903 -11.999 -7.902 1.00 96.75 78 GLN A C 1
ATOM 634 O O . GLN A 1 78 ? -3.053 -12.344 -7.647 1.00 96.75 78 GLN A O 1
ATOM 639 N N . GLN A 1 79 ? -1.009 -11.777 -6.937 1.00 96.38 79 GLN A N 1
ATOM 640 C CA . GLN A 1 79 ? -1.320 -11.903 -5.513 1.00 96.38 79 GLN A CA 1
ATOM 641 C C . GLN A 1 79 ? -2.323 -10.846 -5.051 1.00 96.38 79 GLN A C 1
ATOM 643 O O . GLN A 1 79 ? -3.263 -11.193 -4.338 1.00 96.38 79 GLN A O 1
ATOM 648 N N . ALA A 1 80 ? -2.173 -9.592 -5.486 1.00 95.50 80 ALA A N 1
ATOM 649 C CA . ALA A 1 80 ? -3.128 -8.529 -5.180 1.00 95.50 80 ALA A CA 1
ATOM 650 C C . ALA A 1 80 ? -4.523 -8.848 -5.746 1.00 95.50 80 ALA A C 1
ATOM 652 O O . ALA A 1 80 ? -5.521 -8.724 -5.035 1.00 95.50 80 ALA A O 1
ATOM 653 N N . ALA A 1 81 ? -4.592 -9.334 -6.991 1.00 96.12 81 ALA A N 1
ATOM 654 C CA . ALA A 1 81 ? -5.845 -9.757 -7.611 1.00 96.12 81 ALA A CA 1
ATOM 655 C C . ALA A 1 81 ? -6.464 -10.967 -6.893 1.00 96.12 81 ALA A C 1
ATOM 657 O O . ALA A 1 81 ? -7.641 -10.931 -6.548 1.00 96.12 81 ALA A O 1
ATOM 658 N N . ASN A 1 82 ? -5.669 -12.004 -6.608 1.00 96.19 82 ASN A N 1
ATOM 659 C CA . ASN A 1 82 ? -6.118 -13.202 -5.895 1.00 96.19 82 ASN A CA 1
ATOM 660 C C . ASN A 1 82 ? -6.649 -12.874 -4.502 1.00 96.19 82 ASN A C 1
ATOM 662 O O . ASN A 1 82 ? -7.651 -13.443 -4.086 1.00 96.19 82 ASN A O 1
ATOM 666 N N . PHE A 1 83 ? -5.984 -11.967 -3.786 1.00 93.88 83 PHE A N 1
ATOM 667 C CA . PHE A 1 83 ? -6.454 -11.485 -2.496 1.00 93.88 83 PHE A CA 1
ATOM 668 C C . PHE A 1 83 ? -7.818 -10.794 -2.620 1.00 93.88 83 PHE A C 1
ATOM 670 O O . PHE A 1 83 ? -8.698 -11.058 -1.811 1.00 93.88 83 PHE A O 1
ATOM 677 N N . PHE A 1 84 ? -8.012 -9.954 -3.642 1.00 93.06 84 PHE A N 1
ATOM 678 C CA . PHE A 1 84 ? -9.263 -9.219 -3.837 1.00 93.06 84 PHE A CA 1
ATOM 679 C C . PHE A 1 84 ? -10.445 -10.111 -4.242 1.00 93.06 84 PHE A C 1
ATOM 681 O O . PHE A 1 84 ? -11.552 -9.909 -3.754 1.00 93.06 84 PHE A O 1
ATOM 688 N N . ILE A 1 85 ? -10.228 -11.090 -5.128 1.00 94.44 85 ILE A N 1
ATOM 689 C CA . ILE A 1 85 ? -11.299 -11.987 -5.601 1.00 94.44 85 ILE A CA 1
ATOM 690 C C . ILE A 1 85 ? -11.552 -13.173 -4.669 1.00 94.44 85 ILE A C 1
ATOM 692 O O . ILE A 1 85 ? -12.470 -13.953 -4.925 1.00 94.44 85 ILE A O 1
ATOM 696 N N . ARG A 1 86 ? -10.710 -13.377 -3.647 1.00 88.56 86 ARG A N 1
ATOM 697 C CA . ARG A 1 86 ? -10.900 -14.474 -2.701 1.00 88.56 86 ARG A CA 1
ATOM 698 C C . ARG A 1 86 ? -12.212 -14.239 -1.952 1.00 88.56 86 ARG A C 1
ATOM 700 O O . ARG A 1 86 ? -12.347 -13.273 -1.210 1.00 88.56 86 ARG A O 1
ATOM 707 N N . TYR A 1 87 ? -13.154 -15.151 -2.159 1.00 61.53 87 TYR A N 1
ATOM 708 C CA . TYR A 1 87 ? -14.330 -15.318 -1.318 1.00 61.53 87 TYR A CA 1
ATOM 709 C C . TYR A 1 87 ? -13.981 -16.341 -0.235 1.00 61.53 87 TYR A C 1
ATOM 711 O O . TYR A 1 87 ? -13.584 -17.455 -0.580 1.00 61.53 87 TYR A O 1
ATOM 719 N N . ASP A 1 88 ? -14.122 -15.951 1.030 1.00 57.00 88 ASP A N 1
ATOM 720 C CA . ASP A 1 88 ? -14.282 -16.870 2.162 1.00 57.00 88 ASP A CA 1
ATOM 721 C C . ASP A 1 88 ? -15.733 -16.770 2.659 1.00 57.00 88 ASP A C 1
ATOM 723 O O . ASP A 1 88 ? -16.252 -15.627 2.725 1.00 57.00 88 ASP A O 1
#

Mean predicted aligned error: 3.93 Å

Sequence (88 aa):
MDSKNYGISPERMQANQELAKIFKILTTSVDEYNKVYVSTVQAYNYPVTAFQWHPEKNAFEWGPKAIPHTEDAIRVTQQAANFFIRYD

Radius of gyration: 14.36 Å; Cα contacts (8 Å, |Δi|>4): 109; chains: 1; bounding box: 28×30×36 Å